Protein AF-A0A9L0SJF9-F1 (afdb_monomer_lite)

Sequence (173 aa):
MKSQKHRTRLGLRSIQISVPESCYNSLVAITVVWRVSPDRLSATFQSYFAFQVGRARLKYKIMPPAVSGSPEFDRIFRAQQNSVEFYPAFMITLWMAGWYFNQVFATCLGLLYIYARHQYFWGYSEAANKRMTGFRLGLGILALLAILGALGIANSFLDEYLDLNVAKKLRHF

pLDDT: mean 77.91, std 16.47, range [37.59, 93.69]

Organism: Equus caballus (NCBI:txid9796)

Foldseek 3Di:
DDDDDPDDDDDDPDPPPPDDVVNVVVVVVVLVVLLVPLVVVLVVLLVVLVVVLVVLCVVQVPDPPDQDDDPLSVLSSVLSVVSVVCSVLLVVLLVLLCPQANVVVSSVLSVQLSVLSVQLNVLSSVDVVRNPRSVVSNVVSSVVSNVSSVVSVVVVVCCVPVVPCVVVVVVVD

Structure (mmCIF, N/CA/C/O backbone):
data_AF-A0A9L0SJF9-F1
#
_entry.id   AF-A0A9L0SJF9-F1
#
loop_
_atom_site.group_PDB
_atom_site.id
_atom_site.type_symbol
_atom_site.label_atom_id
_atom_site.label_alt_id
_atom_site.label_comp_id
_atom_site.label_asym_id
_atom_site.label_entity_id
_atom_site.label_seq_id
_atom_site.pdbx_PDB_ins_code
_atom_site.Cartn_x
_atom_site.Cartn_y
_atom_site.Cartn_z
_atom_site.occupancy
_atom_site.B_iso_or_equiv
_atom_site.auth_seq_id
_atom_site.auth_comp_id
_atom_site.auth_asym_id
_atom_site.auth_atom_id
_atom_site.pdbx_PDB_model_num
ATOM 1 N N . MET A 1 1 ? 47.252 17.080 -8.569 1.00 39.97 1 MET A N 1
ATOM 2 C CA . MET A 1 1 ? 47.725 15.923 -9.369 1.00 39.97 1 MET A CA 1
ATOM 3 C C . MET A 1 1 ? 46.942 15.882 -10.678 1.00 39.97 1 MET A C 1
ATOM 5 O O . MET A 1 1 ? 45.749 16.138 -10.657 1.00 39.97 1 MET A O 1
ATOM 9 N N . LYS A 1 2 ? 47.639 15.718 -11.807 1.00 41.62 2 LYS A N 1
ATOM 10 C CA . LYS A 1 2 ? 47.200 16.041 -13.181 1.00 41.62 2 LYS A CA 1
ATOM 11 C C . LYS A 1 2 ? 46.071 15.121 -13.687 1.00 41.62 2 LYS A C 1
ATOM 13 O O . LYS A 1 2 ? 46.285 13.919 -13.763 1.00 41.62 2 LYS A O 1
ATOM 18 N N . SER A 1 3 ? 44.934 15.682 -14.116 1.00 38.78 3 SER A N 1
ATOM 19 C CA . SER A 1 3 ? 43.927 14.951 -14.907 1.00 38.78 3 SER A CA 1
ATOM 20 C C . SER A 1 3 ? 44.244 15.106 -16.399 1.00 38.78 3 SER A C 1
ATOM 22 O O . SER A 1 3 ? 44.170 16.200 -16.964 1.00 38.78 3 SER A O 1
ATOM 24 N N . GLN A 1 4 ? 44.711 14.017 -17.009 1.00 39.38 4 GLN A N 1
ATOM 25 C CA . GLN A 1 4 ? 45.105 13.922 -18.414 1.00 39.38 4 GLN A CA 1
ATOM 26 C C . GLN A 1 4 ? 43.861 13.929 -19.315 1.00 39.38 4 GLN A C 1
ATOM 28 O O . GLN A 1 4 ? 43.097 12.971 -19.375 1.00 39.38 4 GLN A O 1
ATOM 33 N N . LYS A 1 5 ? 43.670 15.036 -20.038 1.00 50.03 5 LYS A N 1
ATOM 34 C CA . LYS A 1 5 ? 42.637 15.205 -21.064 1.00 50.03 5 LYS A CA 1
ATOM 35 C C . LYS A 1 5 ? 43.110 14.560 -22.369 1.00 50.03 5 LYS A C 1
ATOM 37 O O . LYS A 1 5 ? 43.753 15.228 -23.177 1.00 50.03 5 LYS A O 1
ATOM 42 N N . HIS A 1 6 ? 42.776 13.290 -22.597 1.00 37.59 6 HI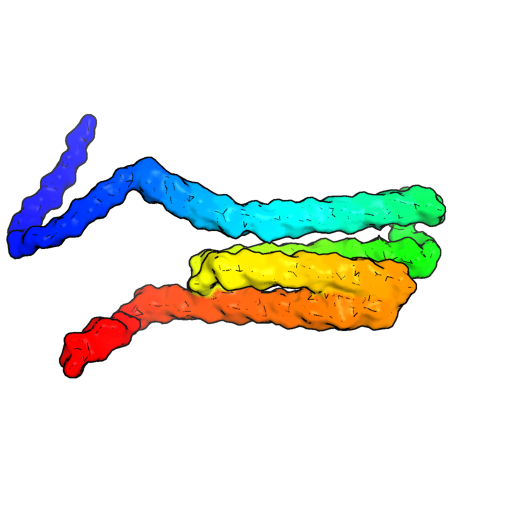S A N 1
ATOM 43 C CA . HIS A 1 6 ? 42.918 12.683 -23.923 1.00 37.59 6 HIS A CA 1
ATOM 44 C C . HIS A 1 6 ? 41.926 13.347 -24.886 1.00 37.59 6 HIS A C 1
ATOM 46 O O . HIS A 1 6 ? 40.713 13.195 -24.765 1.00 37.59 6 HIS A O 1
ATOM 52 N N . ARG A 1 7 ? 42.450 14.163 -25.808 1.00 41.50 7 ARG A N 1
ATOM 53 C CA . ARG A 1 7 ? 41.671 14.925 -26.789 1.00 41.50 7 ARG A CA 1
ATOM 54 C C . ARG A 1 7 ? 41.995 14.406 -28.191 1.00 41.50 7 ARG A C 1
ATOM 56 O O . ARG A 1 7 ? 42.861 14.952 -28.869 1.00 41.50 7 ARG A O 1
ATOM 63 N N . THR A 1 8 ? 41.304 13.358 -28.625 1.00 42.56 8 THR A N 1
ATOM 64 C CA . THR A 1 8 ? 41.326 12.913 -30.024 1.00 42.56 8 THR A CA 1
ATOM 65 C C . THR A 1 8 ? 40.529 13.926 -30.850 1.00 42.56 8 THR A C 1
ATOM 67 O O . THR A 1 8 ? 39.341 14.135 -30.613 1.00 42.56 8 THR A O 1
ATOM 70 N N . ARG A 1 9 ? 41.196 14.636 -31.769 1.00 45.03 9 ARG A N 1
ATOM 71 C CA . ARG A 1 9 ? 40.552 15.570 -32.705 1.00 45.03 9 ARG A CA 1
ATOM 72 C C . ARG A 1 9 ? 39.861 14.771 -33.809 1.00 45.03 9 ARG A C 1
ATOM 74 O O . ARG A 1 9 ? 40.540 14.277 -34.698 1.00 45.03 9 ARG A O 1
ATOM 81 N N . LEU A 1 10 ? 38.534 14.733 -33.796 1.00 42.25 10 LEU A N 1
ATOM 82 C CA . LEU A 1 10 ? 37.721 14.490 -34.986 1.00 42.25 10 LEU A CA 1
ATOM 83 C C . LEU A 1 10 ? 36.660 15.588 -35.047 1.00 42.25 10 LEU A C 1
ATOM 85 O O . LEU A 1 10 ? 35.876 15.781 -34.119 1.00 42.25 10 LEU A O 1
ATOM 89 N N . GLY A 1 11 ? 36.749 16.397 -36.100 1.00 45.78 11 GLY A N 1
ATOM 90 C CA . GLY A 1 11 ? 35.896 17.550 -36.321 1.00 45.78 11 GLY A CA 1
ATOM 91 C C . GLY A 1 11 ? 34.483 17.122 -36.678 1.00 45.78 11 GLY A C 1
ATOM 92 O O . GLY A 1 11 ? 34.272 16.578 -37.747 1.00 45.78 11 GLY A O 1
ATOM 93 N N . LEU A 1 12 ? 33.544 17.416 -35.786 1.00 44.12 12 LEU A N 1
ATOM 94 C CA . LEU A 1 12 ? 32.130 17.692 -36.029 1.00 44.12 12 LEU A CA 1
ATOM 95 C C . LEU A 1 12 ? 31.664 18.420 -34.764 1.00 44.12 12 LEU A C 1
ATOM 97 O O . LEU A 1 12 ? 31.877 17.936 -33.654 1.00 44.12 12 LEU A O 1
ATOM 101 N N . ARG A 1 13 ? 31.124 19.636 -34.903 1.00 44.03 13 ARG A N 1
ATOM 102 C CA . ARG A 1 13 ? 30.631 20.442 -33.776 1.00 44.03 13 ARG A CA 1
ATOM 103 C C . ARG A 1 13 ? 29.402 19.762 -33.162 1.00 44.03 13 ARG A C 1
ATOM 105 O O . ARG A 1 13 ? 28.273 20.133 -33.457 1.00 44.03 13 ARG A O 1
ATOM 112 N N . SER A 1 14 ? 29.613 18.779 -32.296 1.00 41.97 14 SER A N 1
ATOM 113 C CA . SER A 1 14 ? 28.606 18.350 -31.335 1.00 41.97 14 SER A CA 1
ATOM 114 C C . SER A 1 14 ? 28.433 19.489 -30.336 1.00 41.97 14 SER A C 1
ATOM 116 O O . SER A 1 14 ? 29.356 19.793 -29.577 1.00 41.97 14 SER A O 1
ATOM 118 N N . ILE A 1 15 ? 27.277 20.148 -30.355 1.00 43.69 15 ILE A N 1
ATOM 119 C CA . ILE A 1 15 ? 26.860 21.041 -29.276 1.00 43.69 15 ILE A CA 1
ATOM 120 C C . ILE A 1 15 ? 26.775 20.167 -28.018 1.00 43.69 15 ILE A C 1
ATOM 122 O O . ILE A 1 15 ? 25.792 19.467 -27.799 1.00 43.69 15 ILE A O 1
ATOM 126 N N . GLN A 1 16 ? 27.843 20.137 -27.220 1.00 42.41 16 GLN A N 1
ATOM 127 C CA . GLN A 1 16 ? 27.793 19.564 -25.883 1.00 42.41 16 GLN A CA 1
ATOM 128 C C . GLN A 1 16 ? 27.077 20.584 -25.006 1.00 42.41 16 GLN A C 1
ATOM 130 O O . GLN A 1 16 ? 27.689 21.534 -24.522 1.00 42.41 16 GLN A O 1
ATOM 135 N N . ILE A 1 17 ? 25.763 20.421 -24.855 1.00 52.28 17 ILE A N 1
ATOM 136 C CA . ILE A 1 17 ? 25.003 21.139 -23.835 1.00 52.28 17 ILE A CA 1
ATOM 137 C C . ILE A 1 17 ? 25.506 20.613 -22.487 1.00 52.28 17 ILE A C 1
ATOM 139 O O . ILE A 1 17 ? 25.096 19.548 -22.031 1.00 52.28 17 ILE A O 1
ATOM 143 N N . SER A 1 18 ? 26.453 21.321 -21.872 1.00 52.81 18 SER A N 1
ATOM 144 C CA . SER A 1 18 ? 26.879 21.053 -20.501 1.00 52.81 18 SER A CA 1
ATOM 145 C C . SER A 1 18 ? 25.759 21.505 -19.568 1.00 52.81 18 SER A C 1
ATOM 147 O O . SER A 1 18 ? 25.672 22.684 -19.222 1.00 52.81 18 SER A O 1
ATOM 149 N N . VAL A 1 19 ? 24.859 20.590 -19.211 1.00 59.09 19 VAL A N 1
ATOM 150 C CA . VAL A 1 19 ? 23.846 20.858 -18.186 1.00 59.09 19 VAL A CA 1
ATOM 151 C C . VAL A 1 19 ? 24.589 21.091 -16.863 1.00 59.09 19 VAL A C 1
ATOM 153 O O . VAL A 1 19 ? 25.383 20.234 -16.471 1.00 59.09 19 VAL A O 1
ATOM 156 N N . PRO A 1 20 ? 24.404 22.237 -16.187 1.00 69.44 20 PRO A N 1
ATOM 157 C CA . PRO A 1 20 ? 25.095 22.509 -14.931 1.00 69.44 20 PRO A CA 1
ATOM 158 C C . PRO A 1 20 ? 24.717 21.463 -13.874 1.00 69.44 20 PRO A C 1
ATOM 160 O O . PRO A 1 20 ? 23.544 21.104 -13.755 1.00 69.44 20 PRO A O 1
ATOM 163 N N . GLU A 1 21 ? 25.691 20.998 -13.080 1.00 66.25 21 GLU A N 1
ATOM 164 C CA . GLU A 1 21 ? 25.478 19.983 -12.030 1.00 66.25 21 GLU A CA 1
ATOM 165 C C . GLU A 1 21 ? 24.351 20.363 -11.061 1.00 66.25 21 GLU A C 1
ATOM 167 O O . GLU A 1 21 ? 23.629 19.489 -10.593 1.00 66.25 21 GLU A O 1
ATOM 172 N N . SER A 1 22 ? 24.123 21.657 -10.803 1.00 63.28 22 SER A N 1
ATOM 173 C CA . SER A 1 22 ? 23.001 22.097 -9.963 1.00 63.28 22 SER A CA 1
ATOM 174 C C . SER A 1 22 ? 21.634 21.801 -10.591 1.00 63.28 22 SER A C 1
ATOM 176 O O . SER A 1 22 ? 20.696 21.457 -9.874 1.00 63.28 22 SER A O 1
ATOM 178 N N . CYS A 1 23 ? 21.515 21.878 -11.919 1.00 55.50 23 CYS A N 1
ATOM 179 C CA . CYS A 1 23 ? 20.292 21.567 -12.653 1.00 55.50 23 CYS A CA 1
ATOM 180 C C . CYS A 1 23 ? 20.079 20.050 -12.730 1.00 55.50 23 CYS A C 1
ATOM 182 O O . CYS A 1 23 ? 18.970 19.586 -12.483 1.00 55.50 23 CYS A O 1
ATOM 184 N N . TYR A 1 24 ? 21.146 19.271 -12.942 1.00 61.91 24 TYR A N 1
ATOM 185 C CA . TYR A 1 24 ? 21.103 17.807 -12.847 1.00 61.91 24 TYR A CA 1
ATOM 186 C C . TYR A 1 24 ? 20.689 17.342 -11.442 1.00 61.91 24 TYR A C 1
ATOM 188 O O . TYR A 1 24 ? 19.727 16.593 -11.300 1.00 61.91 24 TYR A O 1
ATOM 196 N N . ASN A 1 25 ? 21.326 17.866 -10.394 1.00 57.62 25 ASN A N 1
ATOM 197 C CA . ASN A 1 25 ? 21.001 17.535 -9.008 1.00 57.62 25 ASN A CA 1
ATOM 198 C C . ASN A 1 25 ? 19.587 17.982 -8.620 1.00 57.62 25 ASN A C 1
ATOM 200 O O . ASN A 1 25 ? 18.916 17.272 -7.880 1.00 57.62 25 ASN A O 1
ATOM 204 N N . SER A 1 26 ? 19.097 19.108 -9.148 1.00 55.56 26 SER A N 1
ATOM 205 C CA . SER A 1 26 ? 17.716 19.557 -8.921 1.00 55.56 26 SER A CA 1
ATOM 206 C C . SER A 1 26 ? 16.697 18.677 -9.645 1.00 55.56 26 SER A C 1
ATOM 208 O O . SER A 1 26 ? 15.668 18.341 -9.071 1.00 55.56 26 SER A O 1
ATOM 210 N N . LEU A 1 27 ? 16.979 18.247 -10.878 1.00 58.62 27 LEU A N 1
ATOM 211 C CA . LEU A 1 27 ? 16.116 17.336 -11.638 1.00 58.62 27 LEU A CA 1
ATOM 212 C C . LEU A 1 27 ? 16.091 15.929 -11.026 1.00 58.62 27 LEU A C 1
ATOM 214 O O . LEU A 1 27 ? 15.021 15.326 -10.919 1.00 58.62 27 LEU A O 1
ATOM 218 N N . VAL A 1 28 ? 17.241 15.435 -10.561 1.00 61.09 28 VAL A N 1
ATOM 219 C CA . VAL A 1 28 ? 17.356 14.193 -9.783 1.00 61.09 28 VAL A CA 1
ATOM 220 C C . VAL A 1 28 ? 16.628 14.333 -8.444 1.00 61.09 28 VAL A C 1
ATOM 222 O O . VAL A 1 28 ? 15.864 13.451 -8.072 1.00 61.09 28 VAL A O 1
ATOM 225 N N . ALA A 1 29 ? 16.765 15.459 -7.741 1.00 55.06 29 ALA A N 1
ATOM 226 C CA . ALA A 1 29 ? 16.035 15.705 -6.500 1.00 55.06 29 ALA A CA 1
ATOM 227 C C . ALA A 1 29 ? 14.518 15.748 -6.725 1.00 55.06 29 ALA A C 1
ATOM 229 O O . ALA A 1 29 ? 13.779 15.129 -5.968 1.00 55.06 29 ALA A O 1
ATOM 230 N N . ILE A 1 30 ? 14.038 16.404 -7.784 1.00 58.38 30 ILE A N 1
ATOM 231 C CA . ILE A 1 30 ? 12.612 16.449 -8.131 1.00 58.38 30 ILE A CA 1
ATOM 232 C C . ILE A 1 30 ? 12.102 15.041 -8.462 1.00 58.38 30 ILE A C 1
ATOM 234 O O . ILE A 1 30 ? 11.101 14.602 -7.897 1.00 58.38 30 ILE A O 1
ATOM 238 N N . THR A 1 31 ? 12.800 14.290 -9.317 1.00 59.47 31 THR A N 1
ATOM 239 C CA . THR A 1 31 ? 12.408 12.909 -9.652 1.00 59.47 31 THR A CA 1
ATOM 240 C C . THR A 1 31 ? 12.461 11.981 -8.440 1.00 59.47 31 THR A C 1
ATOM 242 O O . THR A 1 31 ? 11.557 11.169 -8.266 1.00 59.47 31 THR A O 1
ATOM 245 N N . VAL A 1 32 ? 13.424 12.133 -7.535 1.00 58.59 32 VAL A N 1
ATOM 246 C CA . VAL A 1 32 ? 13.446 11.378 -6.278 1.00 58.59 32 VAL A CA 1
ATOM 247 C C . VAL A 1 32 ? 12.285 11.799 -5.370 1.00 58.59 32 VAL A C 1
ATOM 249 O O . VAL A 1 32 ? 11.554 10.936 -4.907 1.00 58.59 32 VAL A O 1
ATOM 252 N N . VAL A 1 33 ? 12.019 13.092 -5.172 1.00 59.59 33 VAL A N 1
ATOM 253 C CA . VAL A 1 33 ? 10.933 13.589 -4.300 1.00 59.59 33 VAL A CA 1
ATOM 254 C C . VAL A 1 33 ? 9.552 13.098 -4.749 1.00 59.59 33 VAL A C 1
ATOM 256 O O . VAL A 1 33 ? 8.756 12.651 -3.919 1.00 59.59 33 VAL A O 1
ATOM 259 N N . TRP A 1 34 ? 9.280 13.088 -6.055 1.00 57.72 34 TRP A N 1
ATOM 260 C CA . TRP A 1 34 ? 8.048 12.507 -6.601 1.00 57.72 34 TRP A CA 1
ATOM 261 C C . TRP A 1 34 ? 7.967 10.980 -6.404 1.00 57.72 34 TRP A C 1
ATOM 263 O O . TRP A 1 34 ? 6.859 10.452 -6.298 1.00 57.72 34 TRP A O 1
ATOM 273 N N . ARG A 1 35 ? 9.106 10.270 -6.321 1.00 60.47 35 ARG A N 1
ATOM 274 C CA . ARG A 1 35 ? 9.165 8.834 -5.971 1.00 60.47 35 ARG A CA 1
ATOM 275 C C . ARG A 1 35 ? 8.931 8.585 -4.484 1.00 60.47 35 ARG A C 1
ATOM 277 O O . ARG A 1 35 ? 8.321 7.574 -4.167 1.00 60.47 35 ARG A O 1
ATOM 284 N N . VAL A 1 36 ? 9.370 9.500 -3.608 1.00 61.34 36 VAL A N 1
ATOM 285 C CA . VAL A 1 36 ? 9.261 9.367 -2.136 1.00 61.34 36 VAL A CA 1
ATOM 286 C C . VAL A 1 36 ? 7.930 9.919 -1.565 1.00 61.34 36 VAL A C 1
ATOM 288 O O . VAL A 1 36 ? 7.766 10.116 -0.362 1.00 61.34 36 VAL A O 1
ATOM 291 N N . SER A 1 37 ? 6.959 10.253 -2.413 1.00 71.88 37 SER A N 1
ATOM 292 C CA . SER A 1 37 ? 5.661 10.776 -1.958 1.00 71.88 37 SER A CA 1
ATOM 293 C C . SER A 1 37 ? 4.639 9.677 -1.588 1.00 71.88 37 SER A C 1
ATOM 295 O O . SER A 1 37 ? 4.029 9.773 -0.517 1.00 71.88 37 SER A O 1
ATOM 297 N N . PRO A 1 38 ? 4.425 8.622 -2.406 1.00 75.56 38 PRO A N 1
ATOM 298 C CA . PRO A 1 38 ? 3.424 7.591 -2.115 1.00 75.56 38 PRO A CA 1
ATOM 299 C C . PRO A 1 38 ? 3.826 6.664 -0.961 1.00 75.56 38 PRO A C 1
ATOM 301 O O . PRO A 1 38 ? 2.974 6.238 -0.188 1.00 75.56 38 PRO A O 1
ATOM 304 N N . ASP A 1 39 ? 5.111 6.355 -0.819 1.00 80.94 39 ASP A N 1
ATOM 305 C CA . ASP A 1 39 ? 5.679 5.555 0.270 1.00 80.94 39 ASP A CA 1
ATOM 306 C C . ASP A 1 39 ? 5.502 6.247 1.625 1.00 80.94 39 ASP A C 1
ATOM 308 O O . ASP A 1 39 ? 4.968 5.623 2.543 1.00 80.94 39 ASP A O 1
ATOM 312 N N . ARG A 1 40 ? 5.823 7.545 1.740 1.00 84.06 40 ARG A N 1
ATOM 313 C CA . ARG A 1 40 ? 5.580 8.321 2.970 1.00 84.06 40 ARG A CA 1
ATOM 314 C C . ARG A 1 40 ? 4.107 8.320 3.346 1.00 84.06 40 ARG A C 1
ATOM 316 O O . ARG A 1 40 ? 3.772 8.030 4.492 1.00 84.06 40 ARG A O 1
ATOM 323 N N . LEU A 1 41 ? 3.233 8.586 2.373 1.00 85.38 41 LEU A N 1
ATOM 324 C CA . LEU A 1 41 ? 1.790 8.560 2.593 1.00 85.38 41 LEU A CA 1
ATOM 325 C C . LEU A 1 41 ? 1.332 7.169 3.045 1.00 85.38 41 LEU A C 1
ATOM 327 O O . LEU A 1 41 ? 0.602 7.045 4.027 1.00 85.38 41 LEU A O 1
ATOM 331 N N . SER A 1 42 ? 1.799 6.113 2.378 1.00 86.94 42 SER A N 1
ATOM 332 C CA . SER A 1 42 ? 1.453 4.739 2.735 1.00 86.94 42 SER A CA 1
ATOM 333 C C . SER A 1 42 ? 1.925 4.365 4.144 1.00 86.94 42 SER A C 1
ATOM 335 O O . SER A 1 42 ? 1.171 3.730 4.879 1.00 86.94 42 SER A O 1
ATOM 337 N N . ALA A 1 43 ? 3.102 4.830 4.574 1.00 88.50 43 ALA A N 1
ATOM 338 C CA . ALA A 1 43 ? 3.601 4.628 5.930 1.00 88.50 43 ALA A CA 1
ATOM 339 C C . ALA A 1 43 ? 2.714 5.336 6.968 1.00 88.50 43 ALA A C 1
ATOM 341 O O . ALA A 1 43 ? 2.354 4.738 7.983 1.00 88.50 43 ALA A O 1
ATOM 342 N N . THR A 1 44 ? 2.284 6.574 6.696 1.00 88.50 44 THR A N 1
ATOM 343 C CA . THR A 1 44 ? 1.321 7.285 7.553 1.00 88.50 44 THR A CA 1
ATOM 344 C C . THR A 1 44 ? -0.008 6.531 7.656 1.00 88.50 44 THR A C 1
ATOM 346 O O . THR A 1 44 ? -0.551 6.406 8.754 1.00 88.50 44 THR A O 1
ATOM 349 N N . PHE A 1 45 ? -0.506 5.964 6.551 1.00 88.25 45 PHE A N 1
ATOM 350 C CA . PHE A 1 45 ? -1.716 5.132 6.553 1.00 88.25 45 PHE A CA 1
ATOM 351 C C . PHE A 1 45 ? -1.561 3.860 7.397 1.00 88.25 45 PHE A C 1
ATOM 353 O O . PHE A 1 45 ? -2.476 3.503 8.140 1.00 88.25 45 PHE A O 1
ATOM 360 N N . GLN A 1 46 ? -0.405 3.194 7.348 1.00 89.12 46 GLN A N 1
ATOM 361 C CA . GLN A 1 46 ? -0.161 2.011 8.180 1.00 89.12 46 GLN A CA 1
ATOM 362 C C . GLN A 1 46 ? -0.091 2.358 9.670 1.00 89.12 46 GLN A C 1
ATOM 364 O O . GLN A 1 46 ? -0.679 1.654 10.495 1.00 89.12 46 GLN A O 1
ATOM 369 N N . SER A 1 47 ? 0.546 3.478 10.017 1.00 89.12 47 SER A N 1
ATOM 370 C CA . SER A 1 47 ? 0.550 4.004 11.387 1.00 89.12 47 SER A CA 1
ATOM 371 C C . SER A 1 47 ? -0.860 4.349 11.866 1.00 89.12 47 SER A C 1
ATOM 373 O O . SER A 1 47 ? -1.216 4.050 13.006 1.00 89.12 47 SER A O 1
ATOM 375 N N . TYR A 1 48 ? -1.699 4.909 10.989 1.00 90.25 48 TYR A N 1
ATOM 376 C CA . TYR A 1 48 ? -3.107 5.161 11.287 1.00 90.25 48 TYR A CA 1
ATOM 377 C C . TYR A 1 48 ? -3.869 3.861 11.594 1.00 90.25 48 TYR A C 1
ATOM 379 O O . TYR A 1 48 ? -4.567 3.791 12.606 1.00 90.25 48 TYR A O 1
ATOM 387 N N . PHE A 1 49 ? -3.700 2.797 10.801 1.00 89.00 49 PHE A N 1
ATOM 388 C CA . PHE A 1 49 ? -4.334 1.505 11.097 1.00 89.00 49 PHE A CA 1
ATOM 389 C C . PHE A 1 49 ? -3.831 0.890 12.407 1.00 89.00 49 PHE A C 1
ATOM 391 O O . PHE A 1 49 ? -4.634 0.372 13.184 1.00 89.00 49 PHE A O 1
ATOM 398 N N . ALA A 1 50 ? -2.531 0.993 12.696 1.00 89.62 50 ALA A N 1
ATOM 399 C CA . ALA A 1 50 ? -1.968 0.553 13.971 1.00 89.62 50 ALA A CA 1
ATOM 400 C C . ALA A 1 50 ? -2.576 1.324 15.156 1.00 89.62 50 ALA A C 1
ATOM 402 O O . ALA A 1 50 ? -2.960 0.722 16.162 1.00 89.62 50 ALA A O 1
ATOM 403 N N . PHE A 1 51 ? -2.754 2.640 15.017 1.00 90.25 51 PHE A N 1
ATOM 404 C CA . PHE A 1 51 ? -3.420 3.464 16.022 1.00 90.25 51 PHE A CA 1
ATOM 405 C C . PHE A 1 51 ? -4.888 3.063 16.221 1.00 90.25 51 PHE A C 1
ATOM 407 O O . PHE A 1 51 ? -5.347 2.950 17.358 1.00 90.25 51 PHE A O 1
ATOM 414 N N . GLN A 1 52 ? -5.617 2.763 15.142 1.00 89.00 52 GLN A N 1
ATOM 415 C CA . GLN A 1 52 ? -7.000 2.277 15.217 1.00 89.00 52 GLN A CA 1
ATOM 416 C C . GLN A 1 52 ? -7.101 0.926 15.943 1.00 89.00 52 GLN A C 1
ATOM 418 O O . GLN A 1 52 ? -8.003 0.745 16.763 1.00 89.00 52 GLN A O 1
ATOM 423 N N . VAL A 1 53 ? -6.153 0.007 15.724 1.00 88.62 53 VAL A N 1
ATOM 424 C CA . VAL A 1 53 ? -6.044 -1.232 16.514 1.00 88.62 53 VAL A CA 1
ATOM 425 C C . VAL A 1 53 ? -5.779 -0.913 17.987 1.00 88.62 53 VAL A C 1
ATOM 427 O O . VAL A 1 53 ? -6.438 -1.483 18.853 1.00 88.62 53 VAL A O 1
ATOM 430 N N . GLY A 1 54 ? -4.875 0.023 18.293 1.00 88.00 54 GLY A N 1
ATOM 431 C CA . GLY A 1 54 ? -4.606 0.470 19.665 1.00 88.00 54 GLY A CA 1
ATOM 432 C C . GLY A 1 54 ? -5.854 1.021 20.365 1.00 88.00 54 GLY A C 1
ATOM 433 O O . GLY A 1 54 ? -6.178 0.615 21.481 1.00 88.00 54 GLY A O 1
ATOM 434 N N . ARG A 1 55 ? -6.630 1.866 19.676 1.00 88.62 55 ARG A N 1
ATOM 435 C CA . ARG A 1 55 ? -7.925 2.359 20.175 1.00 88.62 55 ARG A CA 1
ATOM 436 C C . ARG A 1 55 ? -8.930 1.232 20.388 1.00 88.62 55 ARG A C 1
ATOM 438 O O . ARG A 1 55 ? -9.646 1.243 21.387 1.00 88.62 55 ARG A O 1
ATOM 445 N N . ALA A 1 56 ? -8.980 0.257 19.482 1.00 87.69 56 ALA A N 1
ATOM 446 C CA . ALA A 1 56 ? -9.849 -0.904 19.627 1.00 87.69 56 ALA A CA 1
ATOM 447 C C . ALA A 1 56 ? -9.448 -1.762 20.841 1.00 87.69 56 ALA A C 1
ATOM 449 O O . ALA A 1 56 ? -10.326 -2.179 21.593 1.00 87.69 56 ALA A O 1
ATOM 450 N N . ARG A 1 57 ? -8.146 -1.951 21.102 1.00 88.50 57 ARG A N 1
ATOM 451 C CA . ARG A 1 57 ? -7.655 -2.647 22.309 1.00 88.50 57 ARG A CA 1
ATOM 452 C C . ARG A 1 57 ? -8.138 -1.974 23.588 1.00 88.50 57 ARG A C 1
ATOM 454 O O . ARG A 1 57 ? -8.621 -2.664 24.480 1.00 88.50 57 ARG A O 1
ATOM 461 N N . LEU A 1 58 ? -8.069 -0.643 23.649 1.00 88.81 58 LEU A N 1
ATOM 462 C CA . LEU A 1 58 ? -8.578 0.127 24.788 1.00 88.81 58 LEU A CA 1
ATOM 463 C C . LEU A 1 58 ? -10.101 -0.005 24.929 1.00 88.81 58 LEU A C 1
ATOM 465 O O . LEU A 1 58 ? -10.592 -0.280 26.021 1.00 88.81 58 LEU A O 1
ATOM 469 N N . LYS A 1 59 ? -10.847 0.134 23.825 1.00 89.06 59 LYS A N 1
ATOM 470 C CA . LYS A 1 59 ? -12.318 0.062 23.820 1.00 89.06 59 LYS A CA 1
ATOM 471 C C . LYS A 1 59 ? -12.837 -1.301 24.283 1.00 89.06 59 LYS A C 1
ATOM 473 O O . LYS A 1 59 ? -13.752 -1.355 25.098 1.00 89.06 59 LYS A O 1
ATOM 478 N N . TYR A 1 60 ? -12.259 -2.387 23.772 1.00 88.38 60 TYR A N 1
ATOM 479 C CA . TYR A 1 60 ? -12.674 -3.755 24.102 1.00 88.38 60 TYR A CA 1
ATOM 480 C C . TYR A 1 60 ? -11.909 -4.350 25.294 1.00 88.38 60 TYR A C 1
ATOM 482 O O . TYR A 1 60 ? -12.118 -5.514 25.619 1.00 88.38 60 TYR A O 1
ATOM 490 N N . LYS A 1 61 ? -11.045 -3.562 25.958 1.00 89.44 61 LYS A N 1
ATOM 491 C CA . LYS A 1 61 ? -10.236 -3.963 27.125 1.00 89.44 61 LYS A CA 1
ATOM 492 C C . LYS A 1 61 ? -9.401 -5.233 26.889 1.00 89.44 61 LYS A C 1
ATOM 494 O O . LYS A 1 61 ? -9.264 -6.075 27.771 1.00 89.44 61 LYS A O 1
ATOM 499 N N . ILE A 1 62 ? -8.827 -5.364 25.694 1.00 86.94 62 ILE A N 1
ATOM 500 C CA . ILE A 1 62 ? -8.019 -6.528 25.303 1.00 86.94 62 ILE A CA 1
ATOM 501 C C . ILE A 1 62 ? -6.554 -6.240 25.624 1.00 86.94 62 ILE A C 1
ATOM 503 O O . ILE A 1 62 ? -5.877 -5.502 24.900 1.00 86.94 62 ILE A O 1
ATOM 507 N N . MET A 1 63 ? -6.072 -6.824 26.721 1.00 84.50 63 MET A N 1
ATOM 508 C CA . MET A 1 63 ? -4.679 -6.696 27.148 1.00 84.50 63 MET A CA 1
ATOM 509 C C . MET A 1 63 ? -3.750 -7.528 26.246 1.00 84.50 63 MET A C 1
ATOM 511 O O . MET A 1 63 ? -4.045 -8.695 25.978 1.00 84.50 63 MET A O 1
ATOM 515 N N . PRO A 1 64 ? -2.616 -6.975 25.775 1.00 84.19 64 PRO A N 1
ATOM 516 C CA . PRO A 1 64 ? -1.555 -7.780 25.165 1.00 84.19 64 PRO A CA 1
ATOM 517 C C . PRO A 1 64 ? -1.111 -8.906 26.124 1.00 84.19 64 PRO A C 1
ATOM 519 O O . PRO A 1 64 ? -1.064 -8.656 27.328 1.00 84.19 64 PRO A O 1
ATOM 522 N N . PRO A 1 65 ? -0.791 -10.129 25.651 1.00 84.00 65 PRO A N 1
ATOM 523 C CA . PRO A 1 65 ? -0.588 -10.563 24.263 1.00 84.00 65 PRO A CA 1
ATOM 524 C C . PRO A 1 65 ? -1.859 -11.058 23.551 1.00 84.00 65 PRO A C 1
ATOM 526 O O . PRO A 1 65 ? -1.761 -11.592 22.448 1.00 84.00 65 PRO A O 1
ATOM 529 N N . ALA A 1 66 ? -3.049 -10.905 24.144 1.00 84.88 66 ALA A N 1
ATOM 530 C CA . ALA A 1 66 ? -4.275 -11.410 23.537 1.00 84.88 66 ALA A CA 1
ATOM 531 C C . ALA A 1 66 ? -4.555 -10.727 22.181 1.00 84.88 66 ALA A C 1
ATOM 533 O O . ALA A 1 66 ? -4.511 -9.497 22.036 1.00 84.88 66 ALA A O 1
ATOM 534 N N . VAL A 1 67 ? -4.836 -11.554 21.174 1.00 85.38 67 VAL A N 1
ATOM 535 C CA . VAL A 1 67 ? -5.149 -11.152 19.789 1.00 85.38 67 VAL A CA 1
ATOM 536 C C . VAL A 1 67 ? -6.577 -11.509 19.381 1.00 85.38 67 VAL A C 1
ATOM 538 O O . VAL A 1 67 ? -6.959 -11.294 18.235 1.00 85.38 67 VAL A O 1
ATOM 541 N N . SER A 1 68 ? -7.365 -12.026 20.320 1.00 83.25 68 SER A N 1
ATOM 542 C CA . SER A 1 68 ? -8.754 -12.418 20.111 1.00 83.25 68 SER A CA 1
ATOM 543 C C . SER A 1 68 ? -9.624 -11.834 21.214 1.00 83.25 68 SER A C 1
ATOM 545 O O . SER A 1 68 ? -9.218 -11.795 22.377 1.00 83.25 68 SER A O 1
ATOM 547 N N . GLY A 1 69 ? -10.812 -11.370 20.846 1.00 82.25 69 GLY A N 1
ATOM 548 C CA . GLY A 1 69 ? -11.785 -10.843 21.794 1.00 82.25 69 GLY A CA 1
ATOM 549 C C . GLY A 1 69 ? -13.156 -10.698 21.156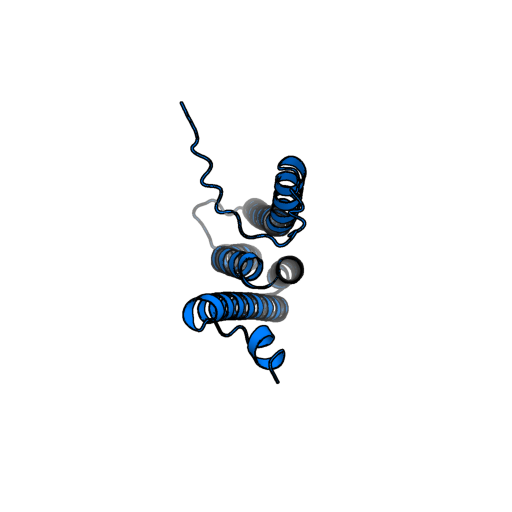 1.00 82.25 69 GLY A C 1
ATOM 550 O O . GLY A 1 69 ? -13.795 -11.690 20.816 1.00 82.25 69 GLY A O 1
ATOM 551 N N . SER A 1 70 ? -13.638 -9.461 21.012 1.00 87.31 70 SER A N 1
ATOM 552 C CA . SER A 1 70 ? -14.908 -9.221 20.329 1.00 87.31 70 SER A CA 1
ATOM 553 C C . SER A 1 70 ? -14.769 -9.451 18.814 1.00 87.31 70 SER A C 1
ATOM 555 O O . SER A 1 70 ? -13.741 -9.098 18.230 1.00 87.31 70 SER A O 1
ATOM 557 N N . PRO A 1 71 ? -15.817 -9.940 18.122 1.00 86.62 71 PRO A N 1
ATOM 558 C CA . PRO A 1 71 ? -15.796 -10.080 16.662 1.00 86.62 71 PRO A CA 1
ATOM 559 C C . PRO A 1 71 ? -15.495 -8.768 15.916 1.00 86.62 71 PRO A C 1
ATOM 561 O O . PRO A 1 71 ? -15.062 -8.774 14.767 1.00 86.62 71 PRO A O 1
ATOM 564 N N . GLU A 1 72 ? -15.756 -7.618 16.535 1.00 85.38 72 GLU A N 1
ATOM 565 C CA . GLU A 1 72 ? -15.420 -6.288 16.012 1.00 85.38 72 GLU A CA 1
ATOM 566 C C . GLU A 1 72 ? -13.924 -5.988 16.124 1.00 85.38 72 GLU A C 1
ATOM 568 O O . GL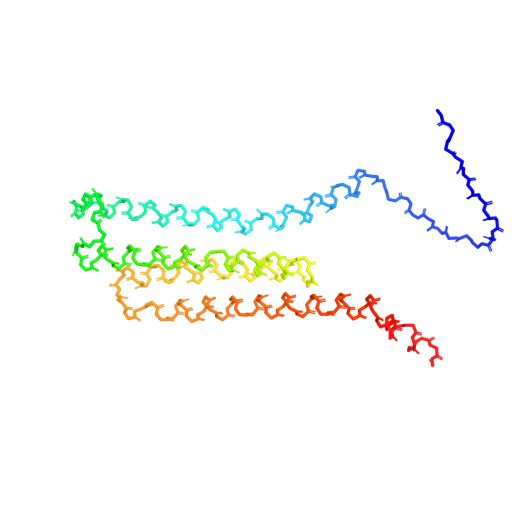U A 1 72 ? -13.322 -5.492 15.170 1.00 85.38 72 GLU A O 1
ATOM 573 N N . PHE A 1 73 ? -13.313 -6.321 17.263 1.00 88.88 73 PHE A N 1
ATOM 574 C CA . PHE A 1 73 ? -11.872 -6.211 17.446 1.00 88.88 73 PHE A CA 1
ATOM 575 C C . PHE A 1 73 ? -11.118 -7.112 16.471 1.00 88.88 73 PHE A C 1
ATOM 577 O O . PHE A 1 73 ? -10.230 -6.636 15.765 1.00 88.88 73 PHE A O 1
ATOM 584 N N . ASP A 1 74 ? -11.515 -8.382 16.382 1.00 89.25 74 ASP A N 1
ATOM 585 C CA . ASP A 1 74 ? -10.857 -9.376 15.535 1.00 89.25 74 ASP A CA 1
ATOM 586 C C . ASP A 1 74 ? -10.855 -8.944 14.063 1.00 89.25 74 ASP A C 1
ATOM 588 O O . ASP A 1 74 ? -9.869 -9.142 13.351 1.00 89.25 74 ASP A O 1
ATOM 592 N N . ARG A 1 75 ? -11.933 -8.294 13.602 1.00 88.25 75 ARG A N 1
ATOM 593 C CA . ARG A 1 75 ? -12.024 -7.723 12.250 1.00 88.25 75 ARG A CA 1
ATOM 594 C C . ARG A 1 75 ? -11.027 -6.590 12.030 1.00 88.25 75 ARG A C 1
ATOM 596 O O . ARG A 1 75 ? -10.296 -6.624 11.044 1.00 88.25 75 ARG A O 1
ATOM 603 N N . ILE A 1 76 ? -10.967 -5.619 12.942 1.00 88.75 76 ILE A N 1
ATOM 604 C CA . ILE A 1 76 ? -10.043 -4.475 12.848 1.00 88.75 76 ILE A CA 1
ATOM 605 C C . ILE A 1 76 ? -8.585 -4.951 12.919 1.00 88.75 76 ILE A C 1
ATOM 607 O O . ILE A 1 76 ? -7.752 -4.522 12.119 1.00 88.75 76 ILE A O 1
ATOM 611 N N . PHE A 1 77 ? -8.287 -5.878 13.832 1.00 90.25 77 PHE A N 1
ATOM 612 C CA . PHE A 1 77 ? -6.961 -6.470 13.987 1.00 90.25 77 PHE A CA 1
ATOM 613 C C . PHE A 1 77 ? -6.534 -7.231 12.723 1.00 90.25 77 PHE A C 1
ATOM 615 O O . PHE A 1 77 ? -5.470 -6.961 12.169 1.00 90.25 77 PHE A O 1
ATOM 622 N N . ARG A 1 78 ? -7.401 -8.099 12.181 1.00 90.31 78 ARG A N 1
ATOM 623 C CA . ARG A 1 78 ? -7.137 -8.821 10.924 1.00 90.31 78 ARG A CA 1
ATOM 624 C C . ARG A 1 78 ? -7.011 -7.890 9.718 1.00 90.31 78 ARG A C 1
ATOM 626 O O . ARG A 1 78 ? -6.233 -8.181 8.812 1.00 90.31 78 ARG A O 1
ATOM 633 N N . ALA A 1 79 ? -7.772 -6.796 9.676 1.00 89.75 79 ALA A N 1
ATOM 634 C CA . ALA A 1 79 ? -7.670 -5.802 8.610 1.00 89.75 79 ALA A CA 1
ATOM 635 C C . ALA A 1 79 ? -6.288 -5.139 8.596 1.00 89.75 79 ALA A C 1
ATOM 637 O O . ALA A 1 79 ? -5.673 -5.029 7.535 1.00 89.75 79 ALA A O 1
ATOM 638 N N . GLN A 1 80 ? -5.788 -4.741 9.768 1.00 91.81 80 GLN A N 1
ATOM 639 C CA . GLN A 1 80 ? -4.459 -4.152 9.914 1.00 91.81 80 GLN A CA 1
ATOM 640 C C . GLN A 1 80 ? -3.355 -5.167 9.603 1.00 91.81 80 GLN A C 1
ATOM 642 O O . GLN A 1 80 ? -2.450 -4.846 8.836 1.00 91.81 80 GLN A O 1
ATOM 647 N N . GLN A 1 81 ? -3.458 -6.395 10.118 1.00 92.31 81 GLN A N 1
ATOM 648 C CA . GLN A 1 81 ? -2.463 -7.435 9.866 1.00 92.31 81 GLN A CA 1
ATOM 649 C C . GLN A 1 81 ? -2.342 -7.753 8.369 1.00 92.31 81 GLN A C 1
ATOM 651 O O . GLN A 1 81 ? -1.241 -7.731 7.825 1.00 92.31 81 GLN A O 1
ATOM 656 N N . ASN A 1 82 ? -3.468 -7.933 7.670 1.00 93.06 82 ASN A N 1
ATOM 657 C CA . ASN A 1 82 ? -3.457 -8.157 6.224 1.00 93.06 82 ASN A CA 1
ATOM 658 C C . ASN A 1 82 ? -2.816 -6.984 5.465 1.00 93.06 82 ASN A C 1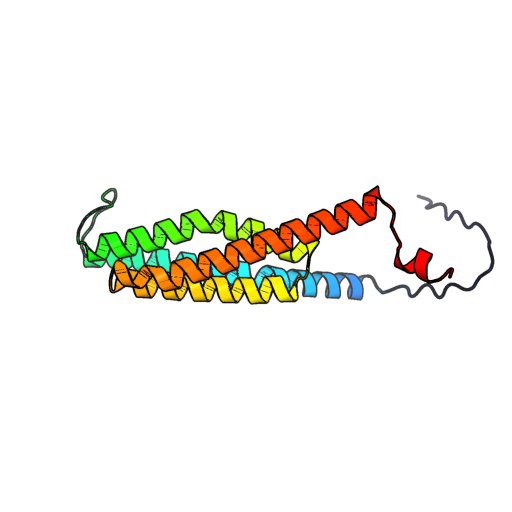
ATOM 660 O O . ASN A 1 82 ? -2.025 -7.187 4.549 1.00 93.06 82 ASN A O 1
ATOM 664 N N . SER A 1 83 ? -3.127 -5.745 5.849 1.00 90.12 83 SER A N 1
ATOM 665 C CA . SER A 1 83 ? -2.509 -4.571 5.227 1.00 90.12 83 SER A CA 1
ATOM 666 C C . SER A 1 83 ? -0.992 -4.535 5.426 1.00 90.12 83 SER A C 1
ATOM 668 O O . SER A 1 83 ? -0.292 -4.081 4.522 1.00 90.12 83 SER A O 1
ATOM 670 N N . VAL A 1 84 ? -0.474 -5.020 6.559 1.00 92.75 84 VAL A N 1
ATOM 671 C CA . VAL A 1 84 ? 0.972 -5.124 6.819 1.00 92.75 84 VAL A CA 1
ATOM 672 C C . VAL A 1 84 ? 1.611 -6.269 6.035 1.00 92.75 84 VAL A C 1
ATOM 674 O O . VAL A 1 84 ? 2.679 -6.070 5.468 1.00 92.75 84 VAL A O 1
ATOM 677 N N . GLU A 1 85 ? 0.959 -7.425 5.921 1.00 92.94 85 GLU A N 1
ATOM 678 C CA . GLU A 1 85 ? 1.472 -8.577 5.156 1.00 92.94 85 GLU A CA 1
ATOM 679 C C . GLU A 1 85 ? 1.714 -8.236 3.677 1.00 92.94 85 GLU A C 1
ATOM 681 O O . GLU A 1 85 ? 2.715 -8.638 3.090 1.00 92.94 85 GLU A O 1
ATOM 686 N N . PHE A 1 86 ? 0.832 -7.435 3.073 1.00 89.81 86 PHE A N 1
ATOM 687 C CA . PHE A 1 86 ? 0.973 -6.999 1.680 1.00 89.81 86 PHE A CA 1
ATOM 688 C C . PHE A 1 86 ? 1.839 -5.745 1.492 1.00 89.81 86 PHE A C 1
ATOM 690 O O . PHE A 1 86 ? 2.116 -5.356 0.355 1.00 89.81 86 PHE A O 1
ATOM 697 N N . TYR A 1 87 ? 2.250 -5.081 2.572 1.00 90.69 87 TYR A N 1
ATOM 698 C CA . TYR A 1 87 ? 3.012 -3.837 2.491 1.00 90.69 87 TYR A CA 1
ATOM 699 C C . TYR A 1 87 ? 4.392 -4.008 1.832 1.00 90.69 87 TYR A C 1
ATOM 701 O O . TYR A 1 87 ? 4.706 -3.213 0.945 1.00 90.69 87 TYR A O 1
ATOM 709 N N . PRO A 1 88 ? 5.190 -5.051 2.151 1.00 92.81 88 PRO A N 1
ATOM 710 C CA . PRO A 1 88 ? 6.458 -5.291 1.464 1.00 92.81 88 PRO A CA 1
ATOM 711 C C . PRO A 1 88 ? 6.279 -5.542 -0.037 1.00 92.81 88 PRO A C 1
ATOM 713 O O . PRO A 1 88 ? 7.019 -4.989 -0.845 1.00 92.81 88 PRO A O 1
ATOM 716 N N . ALA A 1 89 ? 5.261 -6.319 -0.424 1.00 91.69 89 ALA A N 1
ATOM 717 C CA . ALA A 1 89 ? 4.969 -6.592 -1.830 1.00 91.69 89 ALA A CA 1
ATOM 718 C C . ALA A 1 89 ? 4.598 -5.309 -2.590 1.00 91.69 89 ALA A C 1
ATOM 720 O O . ALA A 1 89 ? 5.075 -5.077 -3.702 1.00 91.69 89 ALA A O 1
ATOM 721 N N . PHE A 1 90 ? 3.789 -4.445 -1.971 1.00 91.88 90 PHE A N 1
ATOM 722 C CA . PHE A 1 90 ? 3.479 -3.125 -2.513 1.00 91.88 90 PHE A CA 1
ATOM 723 C C . PHE A 1 90 ? 4.732 -2.264 -2.676 1.00 91.88 90 PHE A C 1
ATOM 725 O O . PHE A 1 90 ? 4.934 -1.699 -3.746 1.00 91.88 90 PHE A O 1
ATOM 732 N N . MET A 1 91 ? 5.601 -2.210 -1.663 1.00 90.62 91 MET A N 1
ATOM 733 C CA . MET A 1 91 ? 6.847 -1.448 -1.745 1.00 90.62 91 MET A CA 1
ATOM 734 C C . MET A 1 91 ? 7.731 -1.932 -2.891 1.00 90.62 91 MET A C 1
ATOM 736 O O . MET A 1 91 ? 8.126 -1.133 -3.734 1.00 90.62 91 MET A O 1
ATOM 740 N N . ILE A 1 92 ? 7.989 -3.236 -2.980 1.00 92.38 92 ILE A N 1
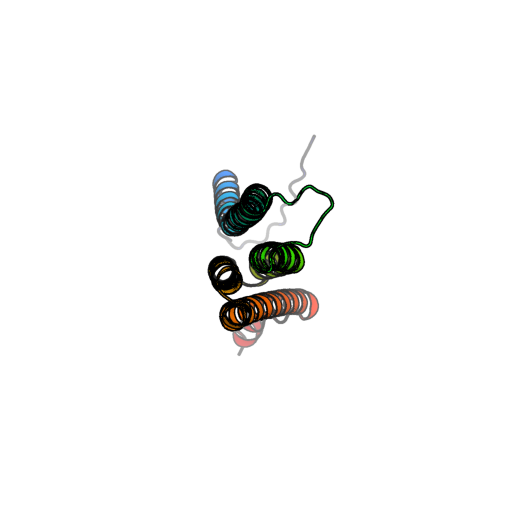ATOM 741 C CA . ILE A 1 92 ? 8.842 -3.790 -4.037 1.00 92.38 92 ILE A CA 1
ATOM 742 C C . ILE A 1 92 ? 8.261 -3.452 -5.414 1.00 92.38 92 ILE A C 1
ATOM 744 O O . ILE A 1 92 ? 8.944 -2.866 -6.248 1.00 92.38 92 ILE A O 1
ATOM 748 N N . THR A 1 93 ? 6.984 -3.750 -5.648 1.00 91.38 93 THR A N 1
ATOM 749 C CA . THR A 1 93 ? 6.354 -3.533 -6.962 1.00 91.38 93 THR A CA 1
ATOM 750 C C . THR A 1 93 ? 6.253 -2.055 -7.345 1.00 91.38 93 THR A C 1
ATOM 752 O O . THR A 1 93 ? 6.504 -1.718 -8.502 1.00 91.38 93 THR A O 1
ATOM 755 N N . LEU A 1 94 ? 5.968 -1.160 -6.392 1.00 90.50 94 LEU A N 1
ATOM 756 C CA . LEU A 1 94 ? 5.956 0.289 -6.607 1.00 90.50 94 LEU A CA 1
ATOM 757 C C . LEU A 1 94 ? 7.335 0.801 -7.041 1.00 90.50 94 LEU A C 1
ATOM 759 O O . LEU A 1 94 ? 7.437 1.546 -8.016 1.00 90.50 94 LEU A O 1
ATOM 763 N N . TRP A 1 95 ? 8.393 0.387 -6.339 1.00 89.38 95 TRP A N 1
ATOM 764 C CA . TRP A 1 95 ? 9.758 0.808 -6.647 1.00 89.38 95 TRP A CA 1
ATOM 765 C C . TRP A 1 95 ? 10.234 0.256 -7.990 1.00 89.38 95 TRP A C 1
ATOM 767 O O . TRP A 1 95 ? 10.787 1.018 -8.784 1.00 89.38 95 TRP A O 1
ATOM 777 N N . MET A 1 96 ? 9.953 -1.016 -8.291 1.00 87.75 96 MET A N 1
ATOM 778 C CA . MET A 1 96 ? 10.309 -1.611 -9.583 1.00 87.75 96 MET A CA 1
ATOM 779 C C . MET A 1 96 ? 9.575 -0.919 -10.741 1.00 87.75 96 MET A C 1
ATOM 781 O O . MET A 1 96 ? 10.206 -0.520 -11.717 1.00 87.75 96 MET A O 1
ATOM 785 N N . ALA A 1 97 ? 8.264 -0.689 -10.628 1.00 87.50 97 ALA A N 1
ATOM 786 C CA . ALA A 1 97 ? 7.509 0.025 -11.659 1.00 87.50 97 ALA A CA 1
ATOM 787 C C . ALA A 1 97 ? 7.973 1.487 -11.821 1.00 87.50 97 ALA A C 1
ATOM 789 O O . ALA A 1 97 ? 8.045 1.999 -12.940 1.00 87.50 97 ALA A O 1
ATOM 790 N N . GLY A 1 98 ? 8.320 2.159 -10.719 1.00 86.38 98 GLY A N 1
ATOM 791 C CA . GLY A 1 98 ? 8.800 3.541 -10.738 1.00 86.38 98 GLY A CA 1
ATOM 792 C C . GLY A 1 98 ? 10.204 3.702 -11.323 1.00 86.38 98 GLY A C 1
ATOM 793 O O . GLY A 1 98 ? 10.483 4.724 -11.949 1.00 86.38 98 GLY A O 1
ATOM 794 N N . TRP A 1 99 ? 11.083 2.713 -11.135 1.00 83.94 99 TRP A N 1
ATOM 795 C CA . TRP A 1 99 ? 12.441 2.724 -11.683 1.00 83.94 99 TRP A CA 1
ATOM 796 C C . TRP A 1 99 ? 12.496 2.328 -13.151 1.00 83.94 99 TRP A C 1
ATOM 798 O O . TRP A 1 99 ? 13.125 3.039 -13.929 1.00 83.94 99 TRP A O 1
ATOM 808 N N . TYR A 1 100 ? 11.848 1.222 -13.511 1.00 83.00 100 TYR A N 1
ATOM 809 C CA . TYR A 1 100 ? 12.070 0.573 -14.802 1.00 83.00 100 TYR A CA 1
ATOM 810 C C . TYR A 1 100 ? 11.017 0.902 -15.862 1.00 83.00 100 TYR A C 1
ATOM 812 O O . TYR A 1 100 ? 11.277 0.709 -17.044 1.00 83.00 100 TYR A O 1
ATOM 820 N N . PHE A 1 101 ? 9.826 1.371 -15.474 1.00 84.25 101 PHE A N 1
ATOM 821 C CA . PHE A 1 101 ? 8.745 1.638 -16.426 1.00 84.25 101 PHE A CA 1
ATOM 822 C C . PHE A 1 101 ? 8.449 3.130 -16.563 1.00 84.25 101 PHE A C 1
ATOM 824 O O . PHE A 1 101 ? 8.868 3.781 -17.518 1.00 84.25 101 PHE A O 1
ATOM 831 N N . ASN A 1 102 ? 7.695 3.693 -15.620 1.00 82.38 102 ASN A N 1
ATOM 832 C CA . ASN A 1 102 ? 7.328 5.098 -15.656 1.00 82.38 102 ASN A CA 1
ATOM 833 C C . ASN A 1 102 ? 6.935 5.577 -14.264 1.00 82.38 102 ASN A C 1
ATOM 835 O O . ASN A 1 102 ? 6.032 5.043 -13.617 1.00 82.38 102 ASN A O 1
ATOM 839 N N . GLN A 1 103 ? 7.587 6.653 -13.846 1.00 82.88 103 GLN A N 1
ATOM 840 C CA . GLN A 1 103 ? 7.413 7.216 -12.522 1.00 82.88 103 GLN A CA 1
ATOM 841 C C . GLN A 1 103 ? 6.006 7.780 -12.270 1.00 82.88 103 GLN A C 1
ATOM 843 O O . GLN A 1 103 ? 5.460 7.578 -11.189 1.00 82.88 103 GLN A O 1
ATOM 848 N N . VAL A 1 104 ? 5.404 8.466 -13.245 1.00 83.56 104 VAL A N 1
ATOM 849 C CA . VAL A 1 104 ? 4.075 9.082 -13.086 1.00 83.56 104 VAL A CA 1
ATOM 850 C C . VAL A 1 104 ? 3.013 7.998 -12.916 1.00 83.56 104 VAL A C 1
ATOM 852 O O . VAL A 1 104 ? 2.216 8.057 -11.980 1.00 83.56 104 VAL A O 1
ATOM 855 N N . PHE A 1 105 ? 3.053 6.962 -13.759 1.00 85.38 105 PHE A N 1
ATOM 856 C CA . PHE A 1 105 ? 2.128 5.832 -13.653 1.00 85.38 105 PHE A CA 1
ATOM 857 C C . PHE A 1 105 ? 2.287 5.076 -12.331 1.00 85.38 105 PHE A C 1
ATOM 859 O O . PHE A 1 105 ? 1.281 4.775 -11.687 1.00 85.38 105 PHE A O 1
ATOM 866 N N . ALA A 1 106 ? 3.523 4.819 -11.892 1.00 86.75 106 ALA A N 1
ATOM 867 C CA . ALA A 1 106 ? 3.781 4.166 -10.611 1.00 86.75 106 ALA A CA 1
ATOM 868 C C . ALA A 1 106 ? 3.216 4.978 -9.432 1.00 86.75 106 ALA A C 1
ATOM 870 O O . ALA A 1 106 ? 2.536 4.417 -8.575 1.00 86.75 106 ALA A O 1
ATOM 871 N N . THR A 1 107 ? 3.406 6.302 -9.422 1.00 87.19 107 THR A N 1
ATOM 872 C CA . THR A 1 107 ? 2.851 7.190 -8.389 1.00 87.19 107 THR A CA 1
ATOM 873 C C . THR A 1 107 ? 1.320 7.191 -8.392 1.00 87.19 107 THR A C 1
ATOM 875 O O . THR A 1 107 ? 0.713 7.024 -7.333 1.00 87.19 107 THR A O 1
ATOM 878 N N . CYS A 1 108 ? 0.673 7.315 -9.556 1.00 89.50 108 CYS A N 1
ATOM 879 C CA . CYS A 1 108 ? -0.790 7.275 -9.658 1.00 89.50 108 CYS A CA 1
ATOM 880 C C . CYS A 1 108 ? -1.366 5.939 -9.165 1.00 89.50 108 CYS A C 1
ATOM 882 O O . CYS A 1 108 ? -2.299 5.926 -8.359 1.00 89.50 108 CYS A O 1
ATOM 884 N N . LEU A 1 109 ? -0.786 4.816 -9.600 1.00 91.06 109 LEU A N 1
ATOM 885 C CA . LEU A 1 109 ? -1.187 3.480 -9.155 1.00 91.06 109 LEU A CA 1
ATOM 886 C C . LEU A 1 109 ? -0.915 3.267 -7.660 1.00 91.06 109 LEU A C 1
ATOM 888 O O . LEU A 1 109 ? -1.729 2.653 -6.974 1.00 91.06 109 LEU A O 1
ATOM 892 N N . GLY A 1 110 ? 0.173 3.826 -7.128 1.00 90.56 110 GLY A N 1
ATOM 893 C CA . GLY A 1 110 ? 0.469 3.819 -5.698 1.00 90.56 110 GLY A CA 1
ATOM 894 C C . GLY A 1 110 ? -0.601 4.528 -4.865 1.00 90.56 110 GLY A C 1
ATOM 895 O O . GLY A 1 110 ? -1.070 3.980 -3.868 1.00 90.56 110 GLY A O 1
ATOM 896 N N . LEU A 1 111 ? -1.058 5.706 -5.299 1.00 90.69 111 LEU A N 1
ATOM 897 C CA . LEU A 1 111 ? -2.152 6.429 -4.638 1.00 90.69 111 LEU A CA 1
ATOM 898 C C . LEU A 1 111 ? -3.480 5.663 -4.717 1.00 90.69 111 LEU A C 1
ATOM 900 O O . LEU A 1 111 ? -4.192 5.552 -3.717 1.00 90.69 111 LEU A O 1
ATOM 904 N N . LEU A 1 112 ? -3.788 5.080 -5.880 1.00 92.31 112 LEU A N 1
ATOM 905 C CA . LEU A 1 112 ? -4.956 4.214 -6.068 1.00 92.31 112 LEU A CA 1
ATOM 906 C C . LEU A 1 112 ? -4.914 2.995 -5.133 1.00 92.31 112 LEU A C 1
ATOM 908 O O . LEU A 1 112 ? -5.936 2.636 -4.547 1.00 92.31 112 LEU A O 1
ATOM 912 N N . TYR A 1 113 ? -3.740 2.385 -4.942 1.00 92.69 113 TYR A N 1
ATOM 913 C CA . TYR A 1 113 ? -3.562 1.267 -4.015 1.00 92.69 113 TYR A CA 1
ATOM 914 C C . TYR A 1 113 ? -3.840 1.679 -2.565 1.00 92.69 113 TYR A C 1
ATOM 916 O O . TYR A 1 113 ? -4.566 0.980 -1.854 1.00 92.69 113 TYR A O 1
ATOM 924 N N . ILE A 1 114 ? -3.318 2.831 -2.130 1.00 90.94 114 ILE A N 1
ATOM 925 C CA . ILE A 1 114 ? -3.571 3.375 -0.786 1.00 90.94 114 ILE A CA 1
ATOM 926 C C . ILE A 1 114 ? -5.074 3.616 -0.583 1.00 90.94 114 ILE A C 1
ATOM 928 O O . ILE A 1 114 ? -5.631 3.217 0.442 1.00 90.94 114 ILE A O 1
ATOM 932 N N . TYR A 1 115 ? -5.758 4.185 -1.581 1.00 91.44 115 TYR A N 1
ATOM 933 C CA . TYR A 1 115 ? -7.209 4.375 -1.540 1.00 91.44 115 TYR A CA 1
ATOM 934 C C . TYR A 1 115 ? -7.972 3.043 -1.447 1.00 91.44 115 TYR A C 1
ATOM 936 O O . TYR A 1 115 ? -8.858 2.892 -0.603 1.00 91.44 115 TYR A O 1
ATOM 944 N N . ALA A 1 116 ? -7.596 2.044 -2.251 1.00 92.06 116 ALA A N 1
ATOM 945 C CA . ALA A 1 116 ? -8.195 0.711 -2.193 1.00 92.06 116 ALA A CA 1
ATOM 946 C C . ALA A 1 116 ? -7.998 0.052 -0.815 1.00 92.06 116 ALA A C 1
ATOM 948 O O . ALA A 1 116 ? -8.920 -0.575 -0.289 1.00 92.06 116 ALA A O 1
ATOM 949 N N . ARG A 1 117 ? -6.829 0.242 -0.187 1.00 90.62 117 ARG A N 1
ATOM 950 C CA . ARG A 1 117 ? -6.545 -0.245 1.172 1.00 90.62 117 ARG A CA 1
ATOM 951 C C . ARG A 1 117 ? -7.355 0.465 2.244 1.00 90.62 117 ARG A C 1
ATOM 953 O O . ARG A 1 117 ? -7.827 -0.186 3.174 1.00 90.62 117 ARG A O 1
ATOM 960 N N . HIS A 1 118 ? -7.572 1.763 2.094 1.00 88.81 118 HIS A N 1
ATOM 961 C CA . HIS A 1 118 ? -8.456 2.511 2.974 1.00 88.81 118 HIS A CA 1
ATOM 962 C C . HIS A 1 118 ? -9.907 2.005 2.884 1.00 88.81 118 HIS A C 1
ATOM 964 O O . HIS A 1 118 ? -10.517 1.709 3.912 1.00 88.81 118 HIS A O 1
ATOM 970 N N . GLN A 1 119 ? -10.425 1.790 1.669 1.00 89.00 119 GLN A N 1
ATOM 971 C CA . GLN A 1 119 ? -11.747 1.185 1.450 1.00 89.00 119 GLN A CA 1
ATOM 972 C C . GLN A 1 119 ? -11.837 -0.242 2.013 1.00 89.00 119 GLN A C 1
ATOM 974 O O . GLN A 1 119 ? -12.836 -0.602 2.632 1.00 89.00 119 GLN A O 1
ATOM 979 N N . TYR A 1 120 ? -10.782 -1.049 1.857 1.00 89.31 120 TYR A N 1
ATOM 980 C CA . TYR A 1 120 ? -10.698 -2.385 2.451 1.00 89.31 120 TYR A CA 1
ATOM 981 C C . TYR A 1 120 ? -10.808 -2.337 3.978 1.00 89.31 120 TYR A C 1
ATOM 983 O O . TYR A 1 120 ? -11.610 -3.072 4.550 1.00 89.31 120 TYR A O 1
ATOM 991 N N . PHE A 1 121 ? -10.042 -1.464 4.640 1.00 87.38 121 PHE A N 1
ATOM 992 C CA . PHE A 1 121 ? -10.050 -1.350 6.099 1.00 87.38 121 PHE A CA 1
ATOM 993 C C . PHE A 1 121 ? -11.415 -0.896 6.632 1.00 87.38 121 PHE A C 1
ATOM 995 O O . PHE A 1 121 ? -11.933 -1.479 7.586 1.00 87.38 121 PHE A O 1
ATOM 1002 N N . TRP A 1 122 ? -12.024 0.104 5.991 1.00 87.00 122 TRP A N 1
ATOM 1003 C CA . TRP A 1 122 ? -13.329 0.625 6.399 1.00 87.00 12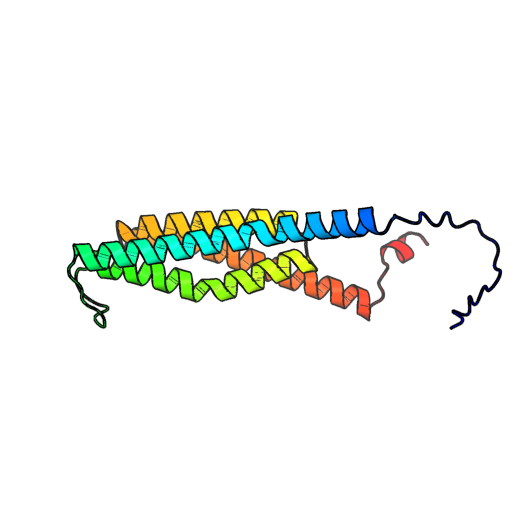2 TRP A CA 1
ATOM 1004 C C . TRP A 1 122 ? -14.456 -0.384 6.150 1.00 87.00 122 TRP A C 1
ATOM 1006 O O . TRP A 1 122 ? -15.261 -0.650 7.038 1.00 87.00 122 TRP A O 1
ATOM 1016 N N . GLY A 1 123 ? -14.471 -1.031 4.982 1.00 85.12 123 GLY A N 1
ATOM 1017 C CA . GLY A 1 123 ? -15.444 -2.080 4.687 1.00 85.12 123 GLY A CA 1
ATOM 1018 C C . GLY A 1 123 ? -15.313 -3.269 5.639 1.00 85.12 123 GLY A C 1
ATOM 1019 O O . GLY A 1 123 ? -16.317 -3.813 6.097 1.00 85.12 123 GLY A O 1
ATOM 1020 N N . TYR A 1 124 ? -14.083 -3.656 5.985 1.00 83.75 124 TYR A N 1
ATOM 1021 C CA . TYR A 1 124 ? -13.843 -4.811 6.845 1.00 83.75 124 TYR A CA 1
ATOM 1022 C C . TYR A 1 124 ? -14.192 -4.546 8.318 1.00 83.75 124 TYR A C 1
ATOM 1024 O O . TYR A 1 124 ? -14.650 -5.463 9.007 1.00 83.75 124 TYR A O 1
ATOM 1032 N N . SER A 1 125 ? -14.042 -3.303 8.794 1.00 79.75 125 SER A N 1
ATOM 1033 C CA . SER A 1 125 ? -14.462 -2.922 10.148 1.00 79.75 125 SER A CA 1
ATOM 1034 C C . SER A 1 125 ? -15.987 -2.988 10.314 1.00 79.75 125 SER A C 1
ATOM 1036 O O . SER A 1 125 ? -16.463 -3.494 11.330 1.00 79.75 125 SER A O 1
ATOM 1038 N N . GLU A 1 126 ? -16.760 -2.598 9.293 1.00 83.38 126 GLU A N 1
ATOM 1039 C CA . GLU A 1 126 ? -18.226 -2.685 9.311 1.00 83.38 126 GLU A CA 1
ATOM 1040 C C . GLU A 1 126 ? -18.743 -4.122 9.221 1.00 83.38 126 GLU A C 1
ATOM 1042 O O . GLU A 1 126 ? -19.585 -4.534 10.021 1.00 83.38 126 GLU A O 1
ATOM 1047 N N . ALA A 1 127 ? -18.255 -4.904 8.252 1.00 83.12 127 ALA A N 1
ATOM 1048 C CA . ALA A 1 127 ? -18.714 -6.271 8.023 1.00 83.12 127 ALA A CA 1
ATOM 1049 C C . ALA A 1 127 ? -17.653 -7.114 7.308 1.00 83.12 127 ALA A C 1
ATOM 1051 O O . ALA A 1 127 ? -17.030 -6.678 6.342 1.00 83.12 127 ALA A O 1
ATOM 1052 N N . ALA A 1 128 ? -17.521 -8.383 7.701 1.00 79.88 128 ALA A N 1
ATOM 1053 C CA . ALA A 1 128 ? -16.563 -9.299 7.078 1.00 79.88 128 ALA A CA 1
ATOM 1054 C C . ALA A 1 128 ? -16.765 -9.444 5.555 1.00 79.88 128 ALA A C 1
ATOM 1056 O O . ALA A 1 128 ? -15.790 -9.535 4.814 1.00 79.88 128 ALA A O 1
ATOM 1057 N N . ASN A 1 129 ? -18.012 -9.395 5.076 1.00 81.94 129 ASN A N 1
ATOM 1058 C CA . ASN A 1 129 ? -18.338 -9.556 3.655 1.00 81.94 129 ASN A CA 1
ATOM 1059 C C . ASN A 1 129 ? -18.014 -8.314 2.805 1.00 81.94 129 ASN A C 1
ATOM 1061 O O . ASN A 1 129 ? -17.701 -8.447 1.622 1.00 81.94 129 ASN A O 1
ATOM 1065 N N . LYS A 1 130 ? -18.014 -7.111 3.398 1.00 80.88 130 LYS A N 1
ATOM 1066 C CA . LYS A 1 130 ? -17.750 -5.845 2.688 1.00 80.88 130 LYS A CA 1
ATOM 1067 C C . LYS A 1 130 ? -16.270 -5.644 2.330 1.00 80.88 130 LYS A C 1
ATOM 1069 O O . LYS A 1 130 ? -15.939 -4.755 1.551 1.00 80.88 130 LYS A O 1
ATOM 1074 N N . ARG A 1 131 ? -15.373 -6.507 2.823 1.00 81.12 131 ARG A N 1
ATOM 1075 C CA . ARG A 1 131 ? -13.931 -6.457 2.520 1.00 81.12 131 ARG A CA 1
ATOM 1076 C C . ARG A 1 131 ? -13.594 -6.797 1.062 1.00 81.12 131 ARG A C 1
ATOM 1078 O O . ARG A 1 131 ? -12.563 -6.369 0.552 1.00 81.12 131 ARG A O 1
ATOM 1085 N N . MET A 1 132 ? -14.436 -7.589 0.390 1.00 82.62 132 MET A N 1
ATOM 1086 C CA . MET A 1 132 ? -14.091 -8.231 -0.888 1.00 82.62 132 MET A CA 1
ATOM 1087 C C . MET A 1 132 ? -13.831 -7.228 -2.015 1.00 82.62 132 MET A C 1
ATOM 1089 O O . MET A 1 132 ? -12.920 -7.435 -2.815 1.00 82.62 132 MET A O 1
ATOM 1093 N N . THR A 1 133 ? -14.589 -6.133 -2.063 1.00 83.81 133 THR A N 1
ATOM 1094 C CA . THR A 1 133 ? -14.451 -5.112 -3.109 1.00 83.81 133 THR A CA 1
ATOM 1095 C C . THR A 1 133 ? -13.105 -4.397 -3.007 1.00 83.81 133 THR A C 1
ATOM 1097 O O . THR A 1 133 ? -12.341 -4.394 -3.970 1.00 83.81 133 THR A O 1
ATOM 1100 N N . GLY A 1 134 ? -12.764 -3.875 -1.822 1.00 82.81 134 GLY A N 1
ATOM 1101 C CA . GLY A 1 134 ? -11.473 -3.217 -1.587 1.00 82.81 134 GLY A CA 1
ATOM 1102 C C . GLY A 1 134 ? -10.287 -4.171 -1.752 1.00 82.81 134 GLY A C 1
ATOM 1103 O O . GLY A 1 134 ? -9.256 -3.789 -2.301 1.00 82.81 134 GLY A O 1
ATOM 1104 N N . PHE A 1 135 ? -10.451 -5.438 -1.358 1.00 87.56 135 PHE A N 1
ATOM 1105 C CA . PHE A 1 135 ? -9.416 -6.461 -1.513 1.00 87.56 135 PHE A CA 1
ATOM 1106 C C . PHE A 1 135 ? -9.108 -6.768 -2.983 1.00 87.56 135 PHE A C 1
ATOM 1108 O O . PHE A 1 135 ? -7.944 -6.775 -3.378 1.00 87.56 135 PHE A O 1
ATOM 1115 N N . ARG A 1 136 ? -10.141 -6.978 -3.812 1.00 89.69 136 ARG A N 1
ATOM 1116 C CA . ARG A 1 136 ? -9.980 -7.250 -5.251 1.00 89.69 136 ARG A CA 1
ATOM 1117 C C . ARG A 1 136 ? -9.359 -6.069 -5.988 1.00 89.69 136 ARG A C 1
ATOM 1119 O O . ARG A 1 136 ? -8.470 -6.277 -6.806 1.00 89.69 136 ARG A O 1
ATOM 1126 N N . LEU A 1 137 ? -9.784 -4.846 -5.665 1.00 91.00 137 LEU A N 1
ATOM 1127 C CA . LEU A 1 137 ? -9.186 -3.631 -6.223 1.00 91.00 137 LEU A CA 1
ATOM 1128 C C . LEU A 1 137 ? -7.707 -3.512 -5.836 1.00 91.00 137 LEU A C 1
ATOM 1130 O O . LEU A 1 137 ? -6.863 -3.312 -6.704 1.00 91.00 137 LEU A O 1
ATOM 1134 N N . GLY A 1 138 ? -7.380 -3.706 -4.554 1.00 90.69 138 GLY A N 1
ATOM 1135 C CA . GLY A 1 138 ? -6.000 -3.664 -4.071 1.00 90.69 138 GLY A CA 1
ATOM 1136 C C . GLY A 1 138 ? -5.106 -4.715 -4.732 1.00 90.69 138 GLY A C 1
ATOM 1137 O O . GLY A 1 138 ? -3.997 -4.392 -5.152 1.00 90.69 138 GLY A O 1
ATOM 1138 N N . LEU A 1 139 ? -5.595 -5.951 -4.881 1.00 92.19 139 LEU A N 1
ATOM 1139 C CA . LEU A 1 139 ? -4.876 -7.016 -5.587 1.00 92.19 139 LEU A CA 1
ATOM 1140 C C . LEU A 1 139 ? -4.691 -6.716 -7.075 1.00 92.19 139 LEU A C 1
ATOM 1142 O O . LEU A 1 139 ? -3.601 -6.932 -7.593 1.00 92.19 139 LEU A O 1
ATOM 1146 N N . GLY A 1 140 ? -5.721 -6.206 -7.754 1.00 92.94 140 GLY A N 1
ATOM 1147 C CA . GLY A 1 140 ? -5.632 -5.847 -9.169 1.00 92.94 140 GLY A CA 1
ATOM 1148 C C . GLY A 1 140 ? -4.585 -4.764 -9.423 1.00 92.94 140 GLY A C 1
ATOM 1149 O O . GLY A 1 140 ? -3.767 -4.898 -10.330 1.00 92.94 140 GLY A O 1
ATOM 1150 N N . ILE A 1 141 ? -4.548 -3.731 -8.577 1.00 92.75 141 ILE A N 1
ATOM 1151 C CA . ILE A 1 141 ? -3.545 -2.659 -8.671 1.00 92.75 141 ILE A CA 1
ATOM 1152 C C . ILE A 1 141 ? -2.141 -3.197 -8.376 1.00 92.75 141 ILE A C 1
ATOM 1154 O O . ILE A 1 141 ? -1.195 -2.860 -9.085 1.00 92.75 141 ILE A O 1
ATOM 1158 N N . LEU A 1 142 ? -1.998 -4.055 -7.362 1.00 93.00 142 LEU A N 1
ATOM 1159 C CA . LEU A 1 142 ? -0.715 -4.667 -7.020 1.00 93.00 142 LEU A CA 1
ATOM 1160 C C . LEU A 1 142 ? -0.187 -5.557 -8.156 1.00 93.00 142 LEU A C 1
ATOM 1162 O O . LEU A 1 142 ? 0.989 -5.480 -8.502 1.00 93.00 142 LEU A O 1
ATOM 1166 N N . ALA A 1 143 ? -1.059 -6.364 -8.764 1.00 93.69 143 ALA A N 1
ATOM 1167 C CA . ALA A 1 143 ? -0.719 -7.187 -9.919 1.00 93.69 143 ALA A CA 1
ATOM 1168 C C . ALA A 1 143 ? -0.324 -6.325 -11.124 1.00 93.69 143 ALA A C 1
ATOM 1170 O O . ALA A 1 143 ? 0.664 -6.620 -11.790 1.00 93.69 143 ALA A O 1
ATOM 1171 N N . LEU A 1 144 ? -1.041 -5.225 -11.368 1.00 93.06 144 LEU A N 1
ATOM 1172 C CA . LEU A 1 144 ? -0.701 -4.286 -12.433 1.00 93.06 144 LEU A CA 1
ATOM 1173 C C . LEU A 1 144 ? 0.676 -3.649 -12.206 1.00 93.06 144 LEU A C 1
ATOM 1175 O O . LEU A 1 144 ? 1.487 -3.627 -13.127 1.00 93.06 144 LEU A O 1
ATOM 1179 N N . LEU A 1 145 ? 0.977 -3.192 -10.986 1.00 91.38 145 LEU A N 1
ATOM 1180 C CA . LEU A 1 145 ? 2.306 -2.680 -10.630 1.00 91.38 145 LEU A CA 1
ATOM 1181 C C . LEU A 1 145 ? 3.398 -3.738 -10.837 1.00 91.38 145 LEU A C 1
ATOM 1183 O O . LEU A 1 145 ? 4.453 -3.423 -11.382 1.00 91.38 145 LEU A O 1
ATOM 1187 N N . ALA A 1 146 ? 3.140 -4.991 -10.456 1.00 92.00 146 ALA A N 1
ATOM 1188 C CA . ALA A 1 146 ? 4.078 -6.090 -10.665 1.00 92.00 146 ALA A CA 1
ATOM 1189 C C . ALA A 1 146 ? 4.345 -6.354 -12.157 1.00 92.00 146 ALA A C 1
ATOM 1191 O O . ALA A 1 146 ? 5.501 -6.496 -12.550 1.00 92.00 146 ALA A O 1
ATOM 1192 N N . ILE A 1 147 ? 3.298 -6.367 -12.990 1.00 93.31 147 ILE A N 1
ATOM 1193 C CA . ILE A 1 147 ? 3.413 -6.553 -14.443 1.00 93.31 147 ILE A CA 1
ATOM 1194 C C . ILE A 1 147 ? 4.193 -5.396 -15.070 1.00 93.31 147 ILE A C 1
ATOM 1196 O O . ILE A 1 147 ? 5.115 -5.636 -15.841 1.00 93.31 147 ILE A O 1
ATOM 1200 N N . LEU A 1 148 ? 3.875 -4.148 -14.714 1.00 90.88 148 LEU A N 1
ATOM 1201 C CA . LEU A 1 148 ? 4.593 -2.976 -15.223 1.00 90.88 148 LEU A CA 1
ATOM 1202 C C . LEU A 1 148 ? 6.068 -2.988 -14.809 1.00 90.88 148 LEU A C 1
ATOM 1204 O O . LEU A 1 148 ? 6.934 -2.704 -15.633 1.00 90.88 148 LEU A O 1
ATOM 1208 N N . GLY A 1 149 ? 6.362 -3.366 -13.562 1.00 89.19 149 GLY A N 1
ATOM 1209 C CA . GLY A 1 149 ? 7.730 -3.563 -13.092 1.00 89.19 149 GLY A CA 1
ATOM 1210 C C . GLY A 1 149 ? 8.464 -4.636 -13.897 1.00 89.19 149 GLY A C 1
ATOM 1211 O O . GLY A 1 149 ? 9.552 -4.379 -14.401 1.00 89.19 149 GLY A O 1
ATOM 1212 N N . ALA A 1 150 ? 7.851 -5.808 -14.086 1.00 91.00 150 ALA A N 1
ATOM 1213 C CA . ALA A 1 150 ? 8.436 -6.905 -14.855 1.00 91.00 150 ALA A CA 1
ATOM 1214 C C . ALA A 1 150 ? 8.682 -6.532 -16.327 1.00 91.00 150 ALA A C 1
ATOM 1216 O O . ALA A 1 150 ? 9.751 -6.826 -16.857 1.00 91.00 150 ALA A O 1
ATOM 1217 N N . LEU A 1 151 ? 7.732 -5.845 -16.970 1.00 89.69 151 LEU A N 1
ATOM 1218 C CA . LEU A 1 151 ? 7.872 -5.357 -18.345 1.00 89.69 151 LEU A CA 1
ATOM 1219 C C . LEU A 1 151 ? 8.984 -4.311 -18.473 1.00 89.69 151 LEU A C 1
ATOM 1221 O O . LEU A 1 151 ? 9.759 -4.365 -19.422 1.00 89.69 151 LEU A O 1
ATOM 1225 N N . GLY A 1 152 ? 9.089 -3.383 -17.518 1.00 88.12 152 GLY A N 1
ATOM 1226 C CA . GLY A 1 152 ? 10.165 -2.390 -17.496 1.00 88.12 152 GLY A CA 1
ATOM 1227 C C . GLY A 1 152 ? 11.545 -3.041 -17.394 1.00 88.12 152 GLY A C 1
ATOM 1228 O O . GLY A 1 152 ? 12.451 -2.705 -18.156 1.00 88.12 152 GLY A O 1
ATOM 1229 N N . ILE A 1 153 ? 11.686 -4.011 -16.486 1.00 88.38 153 ILE A N 1
ATOM 1230 C CA . ILE A 1 153 ? 12.922 -4.783 -16.315 1.00 88.38 153 ILE A CA 1
ATOM 1231 C C . ILE A 1 153 ? 13.246 -5.543 -17.602 1.00 88.38 153 ILE A C 1
ATOM 1233 O O . ILE A 1 153 ? 14.359 -5.430 -18.104 1.00 88.38 153 ILE A O 1
ATOM 1237 N N . ALA A 1 154 ? 12.277 -6.276 -18.159 1.00 87.38 154 ALA A N 1
ATOM 1238 C CA . ALA A 1 154 ? 12.464 -7.027 -19.395 1.00 87.38 154 ALA A CA 1
ATOM 1239 C C . ALA A 1 154 ? 12.928 -6.116 -20.538 1.00 87.38 154 ALA A C 1
ATOM 1241 O O . ALA A 1 154 ? 13.922 -6.428 -21.180 1.00 87.38 154 ALA A O 1
ATOM 1242 N N . ASN A 1 155 ? 12.289 -4.959 -20.736 1.00 85.06 155 ASN A N 1
ATOM 1243 C CA . ASN A 1 155 ? 12.708 -3.991 -21.753 1.00 85.06 155 ASN A CA 1
ATOM 1244 C C . ASN A 1 155 ? 14.138 -3.488 -21.520 1.00 85.06 155 ASN A C 1
ATOM 1246 O O . ASN A 1 155 ? 14.919 -3.447 -22.462 1.00 85.06 155 ASN A O 1
ATOM 1250 N N . SER A 1 156 ? 14.506 -3.184 -20.270 1.00 82.19 156 SER A N 1
ATOM 1251 C CA . SER A 1 156 ? 15.875 -2.761 -19.936 1.00 82.19 156 SER A CA 1
ATOM 1252 C C . SER A 1 156 ? 16.906 -3.848 -20.261 1.00 82.19 156 SER A C 1
ATOM 1254 O O . SER A 1 156 ? 17.954 -3.554 -20.828 1.00 82.19 156 SER A O 1
ATOM 1256 N N . PHE A 1 157 ? 16.592 -5.114 -19.964 1.00 83.69 157 PHE A N 1
ATOM 1257 C CA . PHE A 1 157 ? 17.442 -6.248 -20.331 1.00 83.69 157 PHE A CA 1
ATOM 1258 C C . PHE A 1 157 ? 17.510 -6.463 -21.850 1.00 83.69 157 PHE A C 1
ATOM 1260 O O . PHE A 1 157 ? 18.586 -6.733 -22.374 1.00 83.69 157 PHE A O 1
ATOM 1267 N N . LEU A 1 158 ? 16.393 -6.351 -22.575 1.00 79.62 158 LEU A N 1
ATOM 1268 C CA . LEU A 1 158 ? 16.392 -6.478 -24.035 1.00 79.62 158 LEU A CA 1
ATOM 1269 C C . LEU A 1 158 ? 17.240 -5.383 -24.697 1.00 79.62 158 LEU A C 1
ATOM 1271 O O . LEU A 1 158 ? 18.000 -5.696 -25.610 1.00 79.62 158 LEU A O 1
ATOM 1275 N N . ASP A 1 159 ? 17.150 -4.139 -24.228 1.00 74.25 159 ASP A N 1
ATOM 1276 C CA . ASP A 1 159 ? 17.950 -3.031 -24.757 1.00 74.25 159 ASP A CA 1
ATOM 1277 C C . ASP A 1 159 ? 19.454 -3.269 -24.551 1.00 74.25 159 ASP A C 1
ATOM 1279 O O . ASP A 1 159 ? 20.244 -3.031 -25.464 1.00 74.25 159 ASP A O 1
ATOM 1283 N N . GLU A 1 160 ? 19.849 -3.792 -23.386 1.00 77.31 160 GLU A N 1
ATOM 1284 C CA . GLU A 1 160 ? 21.254 -4.058 -23.057 1.00 77.31 160 GLU A CA 1
ATOM 1285 C C . GLU A 1 160 ? 21.834 -5.277 -23.798 1.00 77.31 160 GLU A C 1
ATOM 1287 O O . GLU A 1 160 ? 22.988 -5.243 -24.220 1.00 77.31 160 GLU A O 1
ATOM 1292 N N . TYR A 1 161 ? 21.051 -6.346 -23.993 1.00 72.38 161 TYR A N 1
ATOM 1293 C CA . TYR A 1 161 ? 21.548 -7.598 -24.586 1.00 72.38 161 TYR A CA 1
ATOM 1294 C C . TYR A 1 161 ? 21.361 -7.705 -26.099 1.00 72.38 161 TYR A C 1
ATOM 1296 O O . TYR A 1 161 ? 22.170 -8.349 -26.768 1.00 72.38 161 TYR A O 1
ATOM 1304 N N . LEU A 1 162 ? 20.280 -7.148 -26.648 1.00 66.81 162 LEU A N 1
ATOM 1305 C CA . LEU A 1 162 ? 19.950 -7.313 -28.064 1.00 66.81 162 LEU A CA 1
ATOM 1306 C C . LEU A 1 162 ? 20.359 -6.111 -28.918 1.00 66.81 162 LEU A C 1
ATOM 1308 O O . LEU A 1 162 ? 20.277 -6.223 -30.141 1.00 66.81 162 LEU A O 1
ATOM 1312 N N . ASP A 1 163 ? 20.786 -4.992 -28.310 1.00 61.19 163 ASP A N 1
ATOM 1313 C CA . ASP A 1 163 ? 21.189 -3.743 -28.987 1.00 61.19 163 ASP A CA 1
ATOM 1314 C C . ASP A 1 163 ? 20.214 -3.388 -30.134 1.00 61.19 163 ASP A C 1
ATOM 1316 O O . ASP A 1 163 ? 20.573 -2.874 -31.203 1.00 61.19 163 ASP A O 1
ATOM 1320 N N . LEU A 1 164 ? 18.935 -3.746 -29.935 1.00 60.91 164 LEU A N 1
ATOM 1321 C CA . LEU A 1 164 ? 17.858 -3.608 -30.903 1.00 60.91 164 LEU A CA 1
ATOM 1322 C C . LEU A 1 164 ? 17.405 -2.162 -30.854 1.00 60.91 164 LEU A C 1
ATOM 1324 O O . LEU A 1 164 ? 16.301 -1.797 -30.464 1.00 60.91 164 LEU A O 1
ATOM 1328 N N . ASN A 1 165 ? 18.289 -1.321 -31.360 1.00 56.38 165 ASN A N 1
ATOM 1329 C CA . ASN A 1 165 ? 18.015 0.014 -31.813 1.00 56.38 165 ASN A CA 1
ATOM 1330 C C . ASN A 1 165 ? 17.126 -0.120 -33.069 1.00 56.38 165 ASN A C 1
ATOM 1332 O O . ASN A 1 165 ? 17.535 0.174 -34.192 1.00 56.38 165 ASN A O 1
ATOM 1336 N N . VAL A 1 166 ? 15.896 -0.624 -32.903 1.00 56.47 166 VAL A N 1
ATOM 1337 C CA . VAL A 1 166 ? 14.881 -0.740 -33.963 1.00 56.47 166 VAL A CA 1
ATOM 1338 C C . VAL A 1 166 ? 14.648 0.645 -34.575 1.00 56.47 166 VAL A C 1
ATOM 1340 O O . VAL A 1 166 ? 14.507 0.775 -35.787 1.00 56.47 166 VAL A O 1
ATOM 1343 N N . ALA A 1 167 ? 14.790 1.701 -33.766 1.00 55.44 167 ALA A N 1
ATOM 1344 C CA . ALA A 1 167 ? 14.796 3.100 -34.187 1.00 55.44 167 ALA A CA 1
ATOM 1345 C C . ALA A 1 167 ? 16.012 3.532 -35.043 1.00 55.44 167 ALA A C 1
ATOM 1347 O O . ALA A 1 167 ? 15.935 4.557 -35.727 1.00 55.44 167 ALA A O 1
ATOM 1348 N N . LYS A 1 168 ? 17.136 2.804 -35.015 1.00 51.72 168 LYS A N 1
ATOM 1349 C CA . LYS A 1 168 ? 18.253 2.958 -35.969 1.00 51.72 168 LYS A CA 1
ATOM 1350 C C . LYS A 1 168 ? 18.039 2.102 -37.217 1.00 51.72 168 LYS A C 1
ATOM 1352 O O . LYS A 1 168 ? 18.334 2.572 -38.308 1.00 51.72 168 LYS A O 1
ATOM 1357 N N . LYS A 1 169 ? 17.482 0.892 -37.081 1.00 51.75 169 LYS A N 1
ATOM 1358 C CA . LYS A 1 169 ? 17.261 -0.026 -38.214 1.00 51.75 169 LYS A CA 1
ATOM 1359 C C . LYS A 1 169 ? 16.109 0.407 -39.136 1.00 51.75 169 LYS A C 1
ATOM 1361 O O . LYS A 1 169 ? 16.199 0.195 -40.336 1.00 51.75 169 LYS A O 1
ATOM 1366 N N . LEU A 1 170 ? 15.090 1.092 -38.607 1.00 57.31 170 LEU A N 1
ATOM 1367 C CA . LEU A 1 170 ? 14.010 1.728 -39.385 1.00 57.31 170 LEU A CA 1
ATOM 1368 C C . LEU A 1 170 ? 14.389 3.087 -39.997 1.00 57.31 170 LEU A C 1
ATOM 1370 O O . LEU A 1 170 ? 13.674 3.577 -40.856 1.00 57.31 170 LEU A O 1
ATOM 1374 N N . ARG A 1 171 ? 15.500 3.704 -39.571 1.00 55.88 171 ARG A N 1
ATOM 1375 C CA . ARG A 1 171 ? 16.042 4.945 -40.166 1.00 55.88 171 ARG A CA 1
ATOM 1376 C C . ARG A 1 171 ? 17.044 4.689 -41.300 1.00 55.88 171 ARG A C 1
ATOM 1378 O O . ARG A 1 171 ? 17.666 5.626 -41.797 1.00 55.88 171 ARG A O 1
ATOM 1385 N N . HIS A 1 172 ? 17.256 3.425 -41.650 1.00 57.34 172 HIS A N 1
ATOM 1386 C CA . HIS A 1 172 ? 18.148 2.982 -42.725 1.00 57.34 172 HIS A CA 1
ATOM 1387 C C . HIS A 1 172 ? 17.416 2.200 -43.824 1.00 57.34 172 HIS A C 1
ATOM 1389 O O . HIS A 1 172 ? 18.074 1.633 -44.693 1.00 57.34 172 HIS A O 1
ATOM 1395 N N . PHE A 1 173 ? 16.082 2.205 -43.795 1.00 49.72 173 PHE A N 1
ATOM 1396 C CA . PHE A 1 173 ? 15.229 1.859 -44.929 1.00 49.72 173 PHE A CA 1
ATOM 1397 C C . PHE A 1 173 ? 14.546 3.118 -45.454 1.00 49.72 173 PHE A C 1
ATOM 1399 O O . PHE A 1 173 ? 14.247 4.002 -44.617 1.00 49.72 173 PHE A O 1
#

Secondary structure (DSSP, 8-state):
--------------------HHHHHHHHHHHHHHHSHHHHHHHHHHHHHHHHHHHHHHHTT--TT----SHHHHHHHHHHHHHHHTHHHHHHHHHHHHHHT-HHHHHHHHHHHHHHHHHHHHHHHH-GGGHHHHHHHHHHHHHHHHHHHHHHHHHHHHHHHH---HHHHTT--

Radius of gyration: 24.35 Å; chains: 1; bounding box: 66×35×72 Å

InterPro domains:
  IPR001129 Membrane-associated, eicosanoid/glutathione metabolism (MAPEG) protein [PF01124] (42-150)
  IPR001446 5-lipoxygenase-activating protein [PR00488] (71-90)
  IPR001446 5-lipoxygenase-activating protein [PR00488] (91-110)
  IPR001446 5-lipoxygenase-activating protein [PR00488] (111-129)
  IPR001446 5-lipoxygenase-activating protein [PR00488] (130-151)
  IPR023352 Membrane associated eicosanoid/glutathione metabolism-like domain superfamily [G3DSA:1.20.120.550] (28-173)
  IPR023352 Membrane associated eicosanoid/glutathione metabolism-like domain superfamily [SSF161084] (41-162)
  IPR050997 Membrane-associated proteins in eicosanoid and glutathione metabolism [PTHR10250] (43-163)